Protein AF-A0A8J3B2D9-F1 (afdb_monomer)

Structure (mmCIF, N/CA/C/O backbone):
data_AF-A0A8J3B2D9-F1
#
_entry.id   AF-A0A8J3B2D9-F1
#
loop_
_atom_site.group_PDB
_atom_site.id
_atom_site.type_symbol
_atom_site.label_atom_id
_atom_site.label_alt_id
_atom_site.label_comp_id
_atom_site.label_asym_id
_atom_site.label_entity_id
_atom_site.label_seq_id
_atom_site.pdbx_PDB_ins_code
_atom_site.Cartn_x
_atom_site.Cartn_y
_atom_site.Cartn_z
_atom_site.occupancy
_atom_site.B_iso_or_equiv
_atom_site.auth_seq_id
_atom_site.auth_comp_id
_atom_site.auth_asym_id
_atom_site.auth_atom_id
_atom_site.pdbx_PDB_model_num
ATOM 1 N N . MET A 1 1 ? -12.048 12.018 -3.104 1.00 61.75 1 MET A N 1
ATOM 2 C CA . MET A 1 1 ? -10.630 11.596 -3.042 1.00 61.75 1 MET A CA 1
ATOM 3 C C . MET A 1 1 ? -9.842 12.675 -2.308 1.00 61.75 1 MET A C 1
ATOM 5 O O . MET A 1 1 ? -10.105 13.841 -2.565 1.00 61.75 1 MET A O 1
ATOM 9 N N . ARG A 1 2 ? -8.961 12.312 -1.364 1.00 77.44 2 ARG A N 1
ATOM 10 C CA . ARG A 1 2 ? -8.018 13.237 -0.704 1.00 77.44 2 ARG A CA 1
ATOM 11 C C . ARG A 1 2 ? -6.600 12.882 -1.145 1.00 77.44 2 ARG A C 1
ATOM 13 O O . ARG A 1 2 ? -6.289 11.702 -1.261 1.00 77.44 2 ARG A O 1
ATOM 20 N N . ASP A 1 3 ? -5.773 13.893 -1.349 1.00 84.31 3 ASP A N 1
ATOM 21 C CA . ASP A 1 3 ? -4.366 13.794 -1.749 1.00 84.31 3 ASP A CA 1
ATOM 22 C C . ASP A 1 3 ? -3.410 14.349 -0.676 1.00 84.31 3 ASP A C 1
ATOM 24 O O . ASP A 1 3 ? -2.272 13.898 -0.559 1.00 84.31 3 ASP A O 1
ATOM 28 N N . ARG A 1 4 ? -3.894 15.273 0.164 1.00 88.81 4 ARG A N 1
ATOM 29 C CA . ARG A 1 4 ? -3.160 15.862 1.288 1.00 88.81 4 ARG A CA 1
ATOM 30 C C . ARG A 1 4 ? -3.722 15.480 2.650 1.00 88.81 4 ARG A C 1
ATOM 32 O O . ARG A 1 4 ? -4.893 15.127 2.806 1.00 88.81 4 ARG A O 1
ATOM 39 N N . GLN A 1 5 ? -2.877 15.630 3.665 1.00 85.88 5 GLN A N 1
ATOM 40 C CA . GLN A 1 5 ? -3.298 15.485 5.048 1.00 85.88 5 GLN A CA 1
ATOM 41 C C . GLN A 1 5 ? -4.331 16.557 5.421 1.00 85.88 5 GLN A C 1
ATOM 43 O O . GLN A 1 5 ? -4.243 17.725 5.021 1.00 85.88 5 GLN A O 1
ATOM 48 N N . ARG A 1 6 ? -5.320 16.117 6.198 1.00 86.38 6 ARG A N 1
ATOM 49 C CA . ARG A 1 6 ? -6.328 16.972 6.814 1.00 86.38 6 ARG A CA 1
ATOM 50 C C . ARG A 1 6 ? -5.657 17.888 7.844 1.00 86.38 6 ARG A C 1
ATOM 52 O O . ARG A 1 6 ? -4.830 17.418 8.626 1.00 86.38 6 ARG A O 1
ATOM 59 N N . ARG A 1 7 ? -6.022 19.171 7.872 1.00 87.81 7 ARG A N 1
ATOM 60 C CA . ARG A 1 7 ? -5.614 20.077 8.962 1.00 87.81 7 ARG A CA 1
ATOM 61 C C . ARG A 1 7 ? -6.409 19.778 10.238 1.00 87.81 7 ARG A C 1
ATOM 63 O O . ARG A 1 7 ? -7.532 19.299 10.116 1.00 87.81 7 ARG A O 1
ATOM 70 N N . PRO A 1 8 ? -5.883 20.039 11.447 1.00 87.69 8 PRO A N 1
ATOM 71 C CA . PRO A 1 8 ? -6.555 19.682 12.701 1.00 87.69 8 PRO A CA 1
ATOM 72 C C . PRO A 1 8 ? -8.016 20.150 12.802 1.00 87.69 8 PRO A C 1
ATOM 74 O O . PRO A 1 8 ? -8.848 19.401 13.310 1.00 87.69 8 PRO A O 1
ATOM 77 N N . ASP A 1 9 ? -8.317 21.324 12.249 1.00 91.75 9 ASP A N 1
ATOM 78 C CA . ASP A 1 9 ? -9.614 22.009 12.214 1.00 91.75 9 ASP A CA 1
ATOM 79 C C . ASP A 1 9 ? -10.592 21.498 11.139 1.00 91.75 9 ASP A C 1
ATOM 81 O O . ASP A 1 9 ? -11.797 21.719 11.239 1.00 91.75 9 ASP A O 1
ATOM 85 N N . GLU A 1 10 ? -10.115 20.790 10.114 1.00 88.38 10 GLU A N 1
ATOM 86 C CA . GLU A 1 10 ? -10.985 20.292 9.043 1.00 88.38 10 GLU A CA 1
ATOM 87 C C . GLU A 1 10 ? -11.841 19.099 9.536 1.00 88.38 10 GLU A C 1
ATOM 89 O O . GLU A 1 10 ? -11.354 18.270 10.296 1.00 88.38 10 GLU A O 1
ATOM 94 N N . PRO A 1 11 ? -13.083 18.887 9.079 1.00 80.94 11 PRO A N 1
ATOM 95 C CA . PRO A 1 11 ? -13.884 17.739 9.513 1.00 80.94 11 PRO A CA 1
ATOM 96 C C . PRO A 1 11 ? -13.297 16.382 9.081 1.00 80.94 11 PRO A C 1
ATOM 98 O O . PRO A 1 11 ? -12.781 16.217 7.962 1.00 80.94 11 PRO A O 1
ATOM 101 N N . SER A 1 12 ? -13.420 15.370 9.947 1.00 71.56 12 SER A N 1
ATOM 102 C CA . SER A 1 12 ? -13.130 13.975 9.596 1.00 71.56 12 SER A CA 1
ATOM 103 C C . SER A 1 12 ? -14.380 13.323 9.001 1.00 71.56 12 SER A C 1
ATOM 105 O O . SER A 1 12 ? -15.232 12.838 9.732 1.00 71.56 12 SER A O 1
ATOM 107 N N . ALA A 1 13 ? -14.505 13.352 7.672 1.00 66.25 13 ALA A N 1
ATOM 108 C CA . ALA A 1 13 ? -15.679 12.846 6.949 1.00 66.25 13 ALA A CA 1
ATOM 109 C C . ALA A 1 13 ? -15.377 11.628 6.055 1.00 66.25 13 ALA A C 1
ATOM 111 O O . ALA A 1 13 ? -16.118 11.345 5.118 1.00 66.25 13 ALA A O 1
ATOM 112 N N . GLN A 1 14 ? -14.259 10.932 6.276 1.00 66.62 14 GLN A N 1
ATOM 113 C CA . GLN A 1 14 ? -13.903 9.784 5.441 1.00 66.62 14 GLN A CA 1
ATOM 114 C C . GLN A 1 14 ? -14.555 8.505 5.955 1.00 66.62 14 GLN A C 1
ATOM 116 O O . GLN A 1 14 ? -14.384 8.141 7.117 1.00 66.62 14 GLN A O 1
ATOM 121 N N . SER A 1 15 ? -15.263 7.819 5.056 1.00 72.56 15 SER A N 1
ATOM 122 C CA . SER A 1 15 ? -15.699 6.442 5.261 1.00 72.56 15 SER A CA 1
ATOM 123 C C . SER A 1 15 ? -14.490 5.558 5.559 1.00 72.56 15 SER A C 1
ATOM 125 O O . SER A 1 15 ? -13.448 5.687 4.907 1.00 72.56 15 SER A O 1
ATOM 127 N N . VAL A 1 16 ? -14.636 4.655 6.525 1.00 76.06 16 VAL A N 1
ATOM 128 C CA . VAL A 1 16 ? -13.620 3.637 6.806 1.00 76.06 16 VAL A CA 1
ATOM 129 C C . VAL A 1 16 ? -13.553 2.701 5.593 1.00 76.06 16 VAL A C 1
ATOM 131 O O . VAL A 1 16 ? -14.593 2.182 5.193 1.00 76.06 16 VAL A O 1
ATOM 134 N N . PRO A 1 17 ? -12.386 2.528 4.951 1.00 83.62 17 PRO A N 1
ATOM 135 C CA . PRO A 1 17 ? -12.258 1.602 3.831 1.00 83.62 17 PRO A CA 1
ATOM 136 C C . PRO A 1 17 ? -12.305 0.147 4.317 1.00 83.62 17 PRO A C 1
ATOM 138 O O . PRO A 1 17 ? -11.856 -0.145 5.422 1.00 83.62 17 PRO A O 1
ATOM 141 N N . ASP A 1 18 ? -12.764 -0.770 3.464 1.00 85.19 18 ASP A N 1
ATOM 142 C CA . ASP A 1 18 ? -12.716 -2.218 3.732 1.00 85.19 18 ASP A CA 1
ATOM 143 C C . ASP A 1 18 ? -11.326 -2.827 3.463 1.00 85.19 18 ASP A C 1
ATOM 145 O O . ASP A 1 18 ? -10.954 -3.850 4.039 1.00 85.19 18 ASP A O 1
ATOM 149 N N . ALA A 1 19 ? -10.545 -2.192 2.582 1.00 86.62 19 ALA A N 1
ATOM 150 C CA . ALA A 1 19 ? -9.178 -2.571 2.232 1.00 86.62 19 ALA A CA 1
ATOM 151 C C . ALA A 1 19 ? -8.393 -1.380 1.653 1.00 86.62 19 ALA A C 1
ATOM 153 O O . ALA A 1 19 ? -8.974 -0.394 1.195 1.00 86.62 19 ALA A O 1
ATOM 154 N N . VAL A 1 20 ? -7.062 -1.484 1.62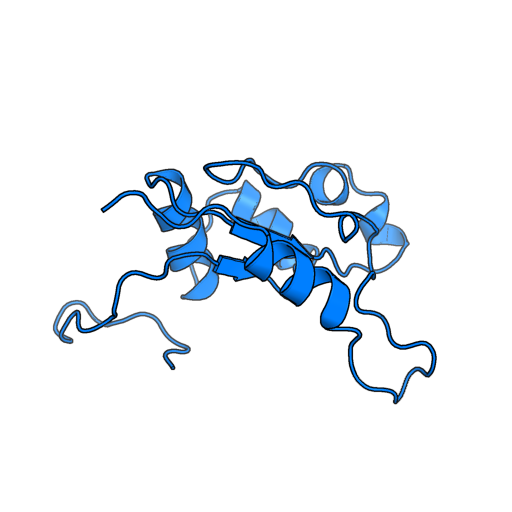6 1.00 87.62 20 VAL A N 1
ATOM 155 C CA . VAL A 1 20 ? -6.156 -0.503 1.005 1.00 87.62 20 VAL A CA 1
ATOM 156 C C . VAL A 1 20 ? -5.274 -1.194 -0.023 1.00 87.62 20 VAL A C 1
ATOM 158 O O . VAL A 1 20 ? -4.685 -2.233 0.259 1.00 87.62 20 VAL A O 1
ATOM 161 N N . ALA A 1 21 ? -5.130 -0.585 -1.199 1.00 88.81 21 ALA A N 1
ATOM 162 C CA . ALA A 1 21 ? -4.151 -0.989 -2.200 1.00 88.81 21 ALA A CA 1
ATOM 163 C C . ALA A 1 21 ? -3.060 0.076 -2.356 1.00 88.81 21 ALA A C 1
ATOM 165 O O . ALA A 1 21 ? -3.353 1.257 -2.536 1.00 88.81 21 ALA A O 1
ATOM 166 N N . VAL A 1 22 ? -1.799 -0.350 -2.319 1.00 89.38 22 VAL A N 1
ATOM 167 C CA . VAL A 1 22 ? -0.622 0.488 -2.569 1.00 89.38 22 VAL A CA 1
ATOM 168 C C . VAL A 1 22 ? -0.092 0.170 -3.956 1.00 89.38 22 VAL A C 1
ATOM 170 O O . VAL A 1 22 ? 0.557 -0.860 -4.164 1.00 89.38 22 VAL A O 1
ATOM 173 N N . VAL A 1 23 ? -0.408 1.049 -4.906 1.00 90.56 23 VAL A N 1
ATOM 174 C CA . VAL A 1 23 ? -0.131 0.837 -6.325 1.00 90.56 23 VAL A CA 1
ATOM 175 C C . VAL A 1 23 ? 0.314 2.138 -7.007 1.00 90.56 23 VAL A C 1
ATOM 177 O O . VAL A 1 23 ? -0.479 3.077 -7.065 1.00 90.56 23 VAL A O 1
ATOM 180 N N . PRO A 1 24 ? 1.537 2.198 -7.564 1.00 89.50 24 PRO A N 1
ATOM 181 C CA . PRO A 1 24 ? 2.655 1.287 -7.306 1.00 89.50 24 PRO A CA 1
ATOM 182 C C . PRO A 1 24 ? 3.230 1.459 -5.887 1.00 89.50 24 PRO A C 1
ATOM 184 O O . PRO A 1 24 ? 3.357 2.575 -5.382 1.00 89.50 24 PRO A O 1
ATOM 187 N N . ALA A 1 25 ? 3.674 0.366 -5.266 1.00 89.75 25 ALA A N 1
ATOM 188 C CA . ALA A 1 25 ? 4.514 0.408 -4.072 1.00 89.75 25 ALA A CA 1
ATOM 189 C C . AL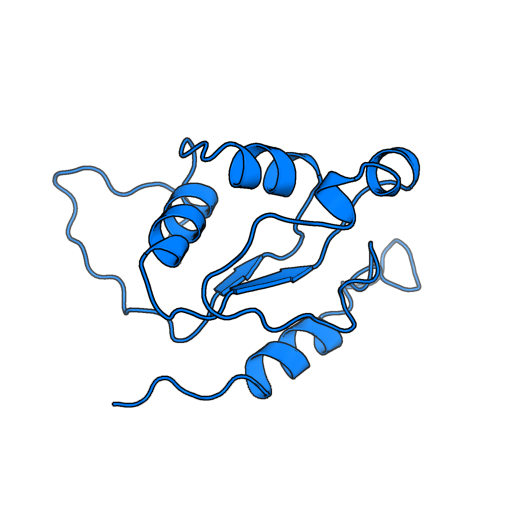A A 1 25 ? 5.988 0.525 -4.497 1.00 89.75 25 ALA A C 1
ATOM 191 O O . ALA A 1 25 ? 6.701 -0.465 -4.660 1.00 89.75 25 ALA A O 1
ATOM 192 N N . THR A 1 26 ? 6.443 1.753 -4.745 1.00 90.81 26 THR A N 1
ATOM 193 C CA . THR A 1 26 ? 7.836 2.011 -5.143 1.00 90.81 26 THR A CA 1
ATOM 194 C C . THR A 1 26 ? 8.818 1.717 -4.007 1.00 90.81 26 THR A C 1
ATOM 196 O O . THR A 1 26 ? 8.432 1.658 -2.838 1.00 90.81 26 THR A O 1
ATOM 199 N N . PHE A 1 27 ? 10.112 1.594 -4.327 1.00 90.50 27 PHE A N 1
ATOM 200 C CA . PHE A 1 27 ? 11.163 1.391 -3.320 1.00 90.50 27 PHE A CA 1
ATOM 201 C C . PHE A 1 27 ? 11.123 2.440 -2.205 1.00 90.50 27 PHE A C 1
ATOM 203 O O . PHE A 1 27 ? 11.053 2.077 -1.036 1.00 90.50 27 PHE A O 1
ATOM 210 N N . ASN A 1 28 ? 11.077 3.726 -2.568 1.00 91.94 28 ASN A N 1
ATOM 211 C CA . ASN A 1 28 ? 10.998 4.818 -1.597 1.00 91.94 28 ASN A CA 1
ATOM 212 C C . ASN A 1 28 ? 9.751 4.688 -0.707 1.00 91.94 28 ASN A C 1
ATOM 214 O O . ASN A 1 28 ? 9.813 4.882 0.501 1.00 91.94 28 ASN A O 1
ATOM 218 N N . MET A 1 29 ? 8.609 4.309 -1.291 1.00 91.06 29 MET A N 1
ATOM 219 C CA . MET A 1 29 ? 7.378 4.117 -0.528 1.00 91.06 29 MET A CA 1
ATOM 220 C C . MET A 1 29 ? 7.493 2.972 0.480 1.00 91.06 29 MET A C 1
ATOM 222 O O . MET A 1 29 ? 7.081 3.141 1.623 1.00 91.06 29 MET A O 1
ATOM 226 N N . ILE A 1 30 ? 8.062 1.838 0.071 1.00 89.25 30 ILE A N 1
ATOM 227 C CA . ILE A 1 30 ? 8.269 0.678 0.942 1.00 89.25 30 ILE A CA 1
ATOM 228 C C . ILE A 1 30 ? 9.286 0.996 2.044 1.00 89.25 30 ILE A C 1
ATOM 230 O O . ILE A 1 30 ? 9.068 0.609 3.190 1.00 89.25 30 ILE A O 1
ATOM 234 N N . ASP A 1 31 ? 10.369 1.707 1.724 1.00 89.81 31 ASP A N 1
ATOM 235 C CA . ASP A 1 31 ? 11.416 2.051 2.687 1.00 89.81 31 ASP A CA 1
ATOM 236 C C . ASP A 1 31 ? 10.906 3.022 3.758 1.00 89.81 31 ASP A C 1
ATOM 238 O O . ASP A 1 31 ? 10.989 2.727 4.951 1.00 89.81 31 ASP A O 1
ATOM 242 N N . MET A 1 32 ? 10.255 4.112 3.340 1.00 91.69 32 MET A N 1
ATOM 243 C CA . MET A 1 32 ? 9.652 5.071 4.267 1.00 91.69 32 MET A CA 1
ATOM 244 C C . MET A 1 32 ? 8.538 4.440 5.110 1.00 91.69 32 MET A C 1
ATOM 246 O O . MET A 1 32 ? 8.453 4.702 6.309 1.00 91.69 32 MET A O 1
ATOM 250 N N . TRP A 1 33 ? 7.712 3.572 4.515 1.00 90.12 33 TRP A N 1
ATOM 251 C CA . TRP A 1 33 ? 6.679 2.847 5.256 1.00 90.12 33 TRP A CA 1
ATOM 252 C C . TRP A 1 33 ? 7.291 1.904 6.295 1.00 90.12 33 TRP A C 1
ATOM 254 O O . TRP A 1 33 ? 6.868 1.894 7.447 1.00 90.12 33 TRP A O 1
ATOM 264 N N . ALA A 1 34 ? 8.341 1.165 5.932 1.00 85.62 34 ALA A N 1
ATOM 265 C CA . ALA A 1 34 ? 9.035 0.277 6.860 1.00 85.62 34 ALA A CA 1
ATOM 266 C C . ALA A 1 34 ? 9.732 1.028 8.002 1.00 85.62 34 ALA A C 1
ATOM 268 O O . ALA A 1 34 ? 9.906 0.465 9.080 1.00 85.62 34 ALA A O 1
ATOM 269 N N . ALA A 1 35 ? 10.144 2.274 7.763 1.00 89.62 35 ALA A N 1
ATOM 270 C CA . ALA A 1 35 ? 10.724 3.155 8.769 1.00 89.62 35 ALA A CA 1
ATOM 271 C C . ALA A 1 35 ? 9.674 3.844 9.664 1.00 89.62 35 ALA A C 1
ATOM 273 O O . ALA A 1 35 ? 10.050 4.535 10.607 1.00 89.62 35 ALA A O 1
ATOM 274 N N . GLY A 1 36 ? 8.374 3.683 9.384 1.00 89.31 36 GLY A N 1
ATOM 275 C CA . GLY A 1 36 ? 7.303 4.361 10.122 1.00 89.31 36 GLY A CA 1
ATOM 276 C C . GLY A 1 36 ? 7.223 5.869 9.853 1.00 89.31 36 GLY A C 1
ATOM 277 O O . GLY A 1 36 ? 6.647 6.606 10.651 1.00 89.31 36 GLY A O 1
ATOM 278 N N . ILE A 1 37 ? 7.798 6.346 8.744 1.00 93.62 37 ILE A N 1
ATOM 279 C CA . ILE A 1 37 ? 7.729 7.758 8.345 1.00 93.62 37 ILE A CA 1
ATOM 280 C C . ILE A 1 37 ? 6.287 8.104 7.979 1.00 93.62 37 ILE A C 1
ATOM 282 O O . ILE A 1 37 ? 5.594 7.302 7.357 1.00 93.62 37 ILE A O 1
ATOM 286 N N . ASN A 1 38 ? 5.841 9.301 8.363 1.00 92.62 38 ASN A N 1
ATOM 287 C CA . ASN A 1 38 ? 4.440 9.713 8.303 1.00 92.62 38 ASN A CA 1
ATOM 288 C C . ASN A 1 38 ? 4.254 11.121 7.705 1.00 92.62 38 ASN A C 1
ATOM 290 O O . ASN A 1 38 ? 3.458 11.916 8.194 1.00 92.62 38 ASN A O 1
ATOM 294 N N . ASP A 1 39 ? 5.042 11.454 6.685 1.00 93.38 39 ASP A N 1
ATOM 295 C CA . ASP A 1 39 ? 5.168 12.810 6.126 1.00 93.38 39 ASP A CA 1
ATOM 296 C C . ASP A 1 39 ? 4.143 13.148 5.025 1.00 93.38 39 ASP A C 1
ATOM 298 O O . ASP A 1 39 ? 4.004 14.304 4.626 1.00 93.38 39 ASP A O 1
ATOM 302 N N . ARG A 1 40 ? 3.397 12.151 4.535 1.00 92.19 40 ARG A N 1
ATOM 303 C CA . ARG A 1 40 ? 2.394 12.300 3.472 1.00 92.19 40 ARG A CA 1
ATOM 304 C C . ARG A 1 40 ? 1.180 11.422 3.719 1.00 92.19 40 ARG A C 1
ATOM 306 O O . ARG A 1 40 ? 1.297 10.334 4.281 1.00 92.19 40 ARG A O 1
ATOM 313 N N . LEU A 1 41 ? 0.026 11.852 3.202 1.00 91.31 41 LEU A N 1
ATOM 314 C CA . LEU A 1 41 ? -1.275 11.212 3.438 1.00 91.31 41 LEU A CA 1
ATOM 315 C C . LEU A 1 41 ? -1.244 9.691 3.240 1.00 91.31 41 LEU A C 1
ATOM 317 O O . LEU A 1 41 ? -1.779 8.958 4.064 1.00 91.31 41 LEU A O 1
ATOM 321 N N . ALA A 1 42 ? -0.604 9.217 2.170 1.00 91.06 42 ALA A N 1
ATOM 322 C CA . ALA A 1 42 ? -0.516 7.790 1.885 1.00 91.06 42 ALA A CA 1
ATOM 323 C C . ALA A 1 42 ? 0.201 7.007 3.001 1.00 91.06 42 ALA A C 1
ATOM 325 O O . ALA A 1 42 ? -0.265 5.941 3.387 1.00 91.06 42 ALA A O 1
ATOM 326 N N . LEU A 1 43 ? 1.294 7.542 3.556 1.00 91.88 43 LEU A N 1
ATOM 327 C CA . LEU A 1 43 ? 1.992 6.917 4.682 1.00 91.88 43 LEU A CA 1
ATOM 328 C C . LEU A 1 43 ? 1.183 7.030 5.979 1.00 91.88 43 LEU A C 1
ATOM 330 O O . LEU A 1 43 ? 1.111 6.054 6.716 1.00 91.88 43 LEU A O 1
ATOM 334 N N . CYS A 1 44 ? 0.476 8.144 6.194 1.00 90.56 44 CYS A N 1
ATOM 335 C CA . CYS A 1 44 ? -0.469 8.296 7.308 1.00 90.56 44 CYS A CA 1
ATOM 336 C C . CYS A 1 44 ? -1.555 7.223 7.308 1.00 90.56 44 CYS A C 1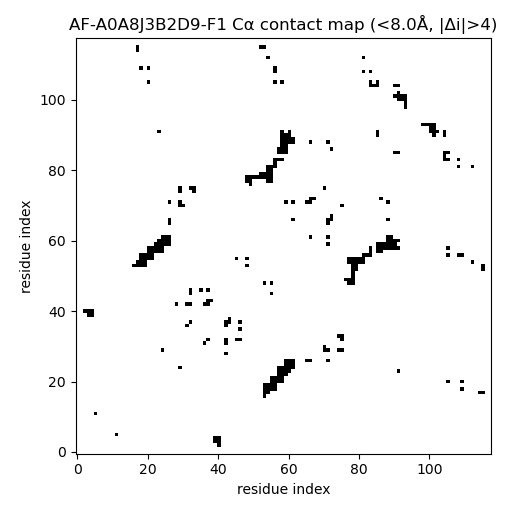
ATOM 338 O O . CYS A 1 44 ? -1.821 6.616 8.345 1.00 90.56 44 CYS A O 1
ATOM 340 N N . VAL A 1 45 ? -2.148 6.948 6.145 1.00 88.62 45 VAL A N 1
ATOM 341 C CA . VAL A 1 45 ? -3.134 5.873 5.988 1.00 88.62 45 VAL A CA 1
ATOM 342 C C . VAL A 1 45 ? -2.501 4.510 6.271 1.00 88.62 45 VAL A C 1
ATOM 344 O O . VAL A 1 45 ? -3.072 3.717 7.015 1.00 88.62 45 VAL A O 1
ATOM 347 N N . LEU A 1 46 ? -1.316 4.239 5.720 1.00 88.62 46 LEU A N 1
ATOM 348 C CA . LEU A 1 46 ? -0.663 2.935 5.859 1.00 88.62 46 LEU A CA 1
ATOM 349 C C . LEU A 1 46 ? -0.172 2.642 7.275 1.00 88.62 46 LEU A C 1
ATOM 351 O O . LEU A 1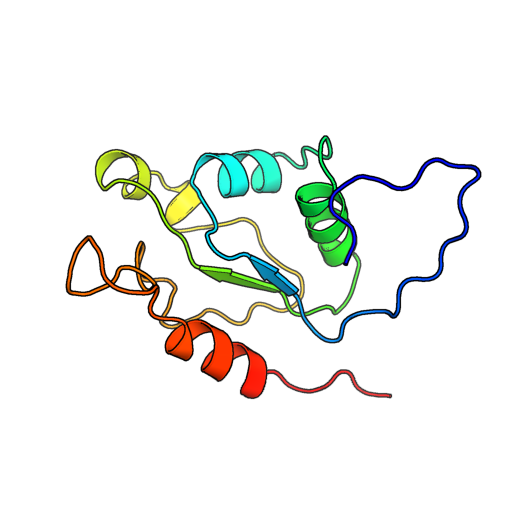 46 ? -0.358 1.529 7.762 1.00 88.62 46 LEU A O 1
ATOM 355 N N . ASN A 1 47 ? 0.413 3.626 7.953 1.00 88.69 47 ASN A N 1
ATOM 356 C CA . ASN A 1 47 ? 0.822 3.488 9.346 1.00 88.69 47 ASN A CA 1
ATOM 357 C C . ASN A 1 47 ? -0.395 3.397 10.272 1.00 88.69 47 ASN A C 1
ATOM 359 O O . ASN A 1 47 ? -0.396 2.591 11.198 1.00 88.69 47 ASN A O 1
ATOM 363 N N . GLY A 1 48 ? -1.462 4.153 9.988 1.00 86.12 48 GLY A N 1
ATOM 364 C CA . GLY A 1 48 ? -2.731 4.034 10.706 1.00 86.12 48 GLY A CA 1
ATOM 365 C C . GLY A 1 48 ? -3.358 2.643 10.565 1.00 86.12 48 GLY A C 1
ATOM 366 O O . GLY A 1 48 ? -3.874 2.102 11.540 1.00 86.12 48 GLY A O 1
ATOM 367 N N . ALA A 1 49 ? -3.246 2.021 9.387 1.00 84.06 49 ALA A N 1
ATOM 368 C CA . ALA A 1 49 ? -3.773 0.683 9.131 1.00 84.06 49 ALA A CA 1
ATOM 369 C C . ALA A 1 49 ? -3.098 -0.412 9.981 1.00 84.06 49 ALA A C 1
ATOM 371 O O . ALA A 1 49 ? -3.749 -1.413 10.283 1.00 84.06 49 ALA A O 1
ATOM 372 N N . LEU A 1 50 ? -1.846 -0.221 10.425 1.00 78.50 50 LEU A N 1
ATOM 373 C CA . LEU A 1 50 ? -1.111 -1.198 11.248 1.00 78.50 50 LEU A CA 1
ATOM 374 C C . LEU A 1 50 ? -1.815 -1.516 12.576 1.00 78.50 50 LEU A C 1
ATOM 376 O O . LEU A 1 50 ? -1.728 -2.643 13.055 1.00 78.50 50 LEU A O 1
ATOM 380 N N . GLY A 1 51 ? -2.526 -0.543 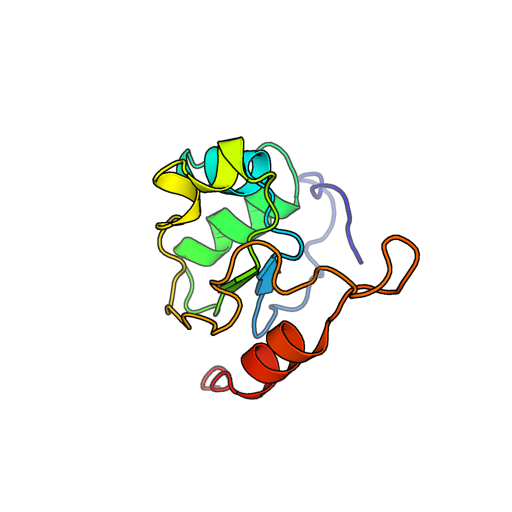13.154 1.00 74.62 51 GLY A N 1
ATOM 381 C CA . GLY A 1 51 ? -3.300 -0.719 14.388 1.00 74.62 51 GLY A CA 1
ATOM 382 C C . GLY A 1 51 ? -4.714 -1.271 14.178 1.00 74.62 51 GLY A C 1
ATOM 383 O O . GLY A 1 51 ? -5.469 -1.399 15.138 1.00 74.62 51 GLY A O 1
ATOM 384 N N . THR A 1 52 ? -5.102 -1.569 12.938 1.00 77.00 52 THR A N 1
ATOM 385 C CA . THR A 1 52 ? -6.470 -1.969 12.571 1.00 77.00 52 THR A CA 1
ATOM 386 C C . THR A 1 52 ? -6.509 -3.403 12.040 1.00 77.00 52 THR A C 1
ATOM 388 O O . THR A 1 52 ? -5.484 -4.066 11.940 1.00 77.00 52 THR A O 1
ATOM 391 N N . ARG A 1 53 ? -7.694 -3.911 11.676 1.00 75.44 53 ARG A N 1
ATOM 392 C CA . ARG A 1 53 ? -7.838 -5.178 10.928 1.00 75.44 53 ARG A CA 1
ATOM 393 C C . ARG A 1 53 ? -7.914 -4.972 9.409 1.00 75.44 53 ARG A C 1
ATOM 395 O O . ARG A 1 53 ? -8.270 -5.907 8.696 1.00 75.44 53 ARG A O 1
ATOM 402 N N . LEU A 1 54 ? -7.606 -3.764 8.937 1.00 81.25 54 LEU A N 1
ATOM 403 C CA . LEU A 1 54 ? -7.709 -3.378 7.537 1.00 81.25 54 LEU A CA 1
ATOM 404 C C . LEU A 1 54 ? -6.711 -4.159 6.688 1.00 81.25 54 LEU A C 1
ATOM 406 O O . LEU A 1 54 ? -5.506 -4.091 6.922 1.00 81.25 54 LEU A O 1
ATOM 410 N N . ALA A 1 55 ? -7.213 -4.873 5.685 1.00 84.19 55 ALA A N 1
ATOM 411 C CA . ALA A 1 55 ? -6.361 -5.580 4.747 1.00 84.19 55 ALA A CA 1
ATOM 412 C C . ALA A 1 55 ? -5.605 -4.578 3.863 1.00 84.19 55 ALA A C 1
ATOM 414 O O . ALA A 1 55 ? -6.211 -3.695 3.250 1.00 84.19 55 ALA A O 1
ATOM 415 N N . VAL A 1 56 ? -4.284 -4.739 3.767 1.00 84.56 56 VAL A N 1
ATOM 416 C CA . VAL A 1 56 ? -3.443 -3.937 2.869 1.00 84.56 56 VAL A CA 1
ATOM 417 C C . VAL A 1 56 ? -2.807 -4.836 1.818 1.00 84.56 56 VAL A C 1
ATOM 419 O O . VAL A 1 56 ? -2.103 -5.795 2.135 1.00 84.56 56 VAL A O 1
ATOM 422 N N . VAL A 1 57 ? -3.036 -4.487 0.557 1.00 85.12 57 VAL A N 1
ATOM 423 C CA . VAL A 1 57 ? -2.412 -5.079 -0.624 1.00 85.12 57 VAL A CA 1
ATOM 424 C C . VAL A 1 57 ? -1.345 -4.120 -1.132 1.00 85.12 57 VAL A C 1
ATOM 426 O O . VAL A 1 57 ? -1.620 -2.942 -1.336 1.00 85.12 57 VAL A O 1
ATOM 429 N N . ALA A 1 58 ? -0.132 -4.602 -1.372 1.00 85.00 58 ALA A N 1
ATOM 430 C CA . ALA A 1 58 ? 0.934 -3.805 -1.971 1.00 85.00 58 ALA A CA 1
ATOM 431 C C . ALA A 1 58 ? 1.436 -4.487 -3.241 1.00 85.00 58 ALA A C 1
ATOM 433 O O . ALA A 1 58 ? 1.657 -5.695 -3.238 1.00 85.00 58 ALA A O 1
ATOM 434 N N . SER A 1 59 ? 1.633 -3.712 -4.308 1.00 87.12 59 SER A N 1
ATOM 435 C CA . SER A 1 59 ? 2.240 -4.197 -5.548 1.00 87.12 59 SER A CA 1
ATOM 436 C C . SER A 1 59 ? 3.585 -3.501 -5.766 1.00 87.12 59 SER A C 1
ATOM 438 O O . SER A 1 59 ? 3.602 -2.324 -6.146 1.00 87.12 59 SER A O 1
ATOM 440 N N . PRO A 1 60 ? 4.715 -4.175 -5.470 1.00 87.62 60 PRO A N 1
ATOM 441 C CA . PRO A 1 60 ? 6.038 -3.598 -5.643 1.00 87.62 60 PRO A CA 1
ATOM 442 C C . PRO A 1 60 ? 6.316 -3.213 -7.094 1.00 87.62 60 PRO A C 1
ATOM 444 O O . PRO A 1 60 ? 6.059 -3.979 -8.023 1.00 87.62 60 PRO A O 1
ATOM 447 N N . TYR A 1 61 ? 6.884 -2.024 -7.277 1.00 89.00 61 TYR A N 1
ATOM 448 C CA . TYR A 1 61 ? 7.306 -1.531 -8.585 1.00 89.00 61 TYR A CA 1
ATOM 449 C C . TYR A 1 61 ? 8.623 -0.772 -8.435 1.00 89.00 61 TYR A C 1
ATOM 451 O O . TYR A 1 61 ? 8.659 0.429 -8.147 1.00 89.00 61 TYR A O 1
ATOM 459 N N . ALA A 1 62 ? 9.725 -1.500 -8.557 1.00 89.00 62 ALA A N 1
ATOM 460 C CA . ALA A 1 62 ? 11.069 -0.970 -8.414 1.00 89.00 62 ALA A CA 1
ATOM 461 C C . ALA A 1 62 ? 11.952 -1.446 -9.568 1.00 89.00 62 ALA A C 1
ATOM 463 O O . ALA A 1 62 ? 11.808 -2.568 -10.044 1.00 89.00 62 ALA A O 1
ATOM 464 N N . LYS A 1 63 ? 12.913 -0.605 -9.969 1.00 88.75 63 LYS A N 1
ATOM 465 C CA . LYS A 1 63 ? 13.963 -0.995 -10.920 1.00 88.75 63 LYS A CA 1
ATOM 466 C C . LYS A 1 63 ? 14.688 -2.249 -10.422 1.00 88.75 63 LYS A C 1
ATOM 468 O O . LYS A 1 63 ? 14.830 -2.415 -9.211 1.00 88.75 63 LYS A O 1
ATOM 473 N N . ALA A 1 64 ? 15.203 -3.065 -11.342 1.00 85.62 64 ALA A N 1
ATOM 474 C CA . ALA A 1 64 ? 15.877 -4.331 -11.034 1.00 85.62 64 ALA A CA 1
ATOM 475 C C . ALA A 1 64 ? 16.934 -4.206 -9.917 1.00 85.62 64 ALA A C 1
ATOM 477 O O . ALA A 1 64 ? 16.902 -4.976 -8.958 1.00 85.62 64 ALA A O 1
ATOM 478 N N . ASP A 1 65 ? 17.781 -3.174 -9.980 1.00 88.81 65 ASP A N 1
ATOM 479 C CA . ASP A 1 65 ? 18.830 -2.921 -8.980 1.00 88.81 65 ASP A CA 1
ATOM 480 C C . ASP A 1 65 ? 18.261 -2.731 -7.564 1.00 88.81 65 ASP A C 1
ATOM 482 O O . ASP A 1 65 ? 18.808 -3.229 -6.581 1.00 88.81 65 ASP A O 1
ATOM 486 N N . LEU A 1 66 ? 17.117 -2.049 -7.451 1.00 89.00 66 LEU A N 1
ATOM 487 C CA . LEU A 1 66 ? 16.429 -1.814 -6.180 1.00 89.00 66 LEU A CA 1
ATOM 488 C C . LEU A 1 66 ? 15.581 -3.017 -5.755 1.00 89.00 66 LEU A C 1
ATOM 490 O O . LEU A 1 66 ? 15.387 -3.239 -4.562 1.00 89.00 66 LEU A O 1
ATOM 494 N N . ALA A 1 67 ? 15.087 -3.813 -6.704 1.00 85.75 67 ALA A N 1
ATOM 495 C CA . ALA A 1 67 ? 14.300 -5.012 -6.429 1.00 85.75 67 ALA A CA 1
ATOM 496 C C . ALA A 1 67 ? 15.120 -6.112 -5.734 1.00 85.75 67 ALA A C 1
ATOM 498 O O . ALA A 1 67 ? 14.569 -6.909 -4.969 1.00 85.75 67 ALA A O 1
ATOM 499 N N . ALA A 1 68 ? 16.442 -6.116 -5.935 1.00 84.75 68 ALA A N 1
ATOM 500 C CA . ALA A 1 68 ? 17.368 -6.970 -5.196 1.00 84.75 68 ALA A CA 1
ATOM 501 C C . ALA A 1 68 ? 17.424 -6.633 -3.692 1.00 84.75 68 ALA A C 1
ATOM 503 O O . ALA A 1 68 ? 17.816 -7.478 -2.880 1.00 84.75 68 ALA A O 1
ATOM 504 N N . HIS A 1 69 ? 17.000 -5.428 -3.294 1.00 82.94 69 HIS A N 1
ATOM 505 C CA . HIS A 1 69 ? 17.045 -4.992 -1.907 1.00 82.94 69 HIS A CA 1
ATOM 506 C C . HIS A 1 69 ? 16.091 -5.823 -1.021 1.00 82.94 69 HIS A C 1
ATOM 508 O O . HIS A 1 69 ? 14.907 -5.974 -1.350 1.00 82.94 69 HIS A O 1
ATOM 514 N N . PRO A 1 70 ? 16.530 -6.307 0.160 1.00 81.19 70 PRO A N 1
ATOM 515 C CA . PRO A 1 70 ? 15.712 -7.160 1.028 1.00 81.19 70 PRO A CA 1
ATOM 516 C C . PRO A 1 70 ? 14.352 -6.564 1.408 1.00 81.19 70 PRO A C 1
ATOM 518 O O . PRO A 1 70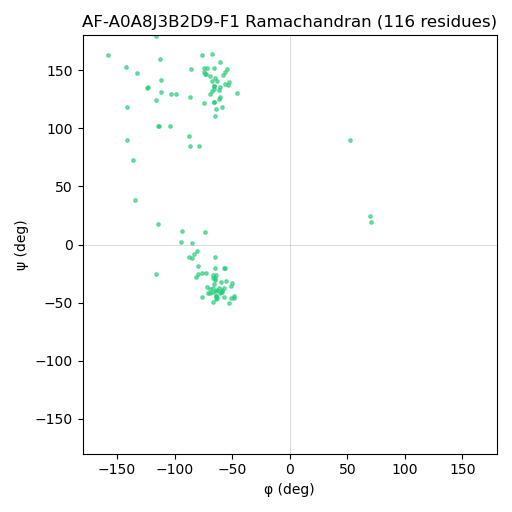 ? 13.383 -7.305 1.559 1.00 81.19 70 PRO A O 1
ATOM 521 N N . ARG A 1 71 ? 14.265 -5.231 1.516 1.00 78.31 71 ARG A N 1
ATOM 522 C CA . ARG A 1 71 ? 13.010 -4.517 1.819 1.00 78.31 71 ARG A CA 1
ATOM 523 C C . ARG A 1 71 ? 11.943 -4.655 0.730 1.00 78.31 71 ARG A C 1
ATOM 525 O O . ARG A 1 71 ? 10.770 -4.692 1.072 1.00 78.31 71 ARG A O 1
ATOM 532 N N . ILE A 1 72 ? 12.318 -4.794 -0.545 1.00 77.94 72 ILE A N 1
ATOM 533 C CA . ILE A 1 72 ? 11.350 -5.064 -1.624 1.00 77.94 72 ILE A CA 1
ATOM 534 C C . ILE A 1 72 ? 10.813 -6.491 -1.517 1.00 77.94 72 ILE A C 1
ATOM 536 O O . ILE A 1 72 ? 9.617 -6.723 -1.653 1.00 77.94 72 ILE A O 1
ATOM 540 N N . ARG A 1 73 ? 11.690 -7.456 -1.217 1.00 73.25 73 ARG A N 1
ATOM 541 C CA . ARG A 1 73 ? 11.317 -8.876 -1.075 1.00 73.25 73 ARG A CA 1
ATOM 542 C C . ARG A 1 73 ? 10.523 -9.162 0.203 1.00 73.25 73 ARG A C 1
ATOM 544 O O . ARG A 1 73 ? 9.815 -10.169 0.284 1.00 73.25 73 ARG A O 1
ATOM 551 N N . ARG A 1 74 ? 10.687 -8.318 1.225 1.00 70.19 74 ARG A N 1
ATOM 552 C CA . ARG A 1 74 ? 10.048 -8.415 2.543 1.00 70.19 74 ARG A CA 1
ATOM 553 C C . ARG A 1 74 ? 9.549 -7.030 2.985 1.00 70.19 74 ARG A C 1
ATOM 555 O O . ARG A 1 74 ? 10.155 -6.442 3.883 1.00 70.19 74 ARG A O 1
ATOM 562 N N . PRO A 1 75 ? 8.470 -6.510 2.375 1.00 65.00 75 PRO A N 1
ATOM 563 C CA . PRO A 1 75 ? 7.863 -5.266 2.830 1.00 65.00 75 PRO A CA 1
ATOM 564 C C . PRO A 1 75 ? 7.367 -5.407 4.282 1.00 65.00 75 PRO A C 1
ATOM 566 O O . PRO A 1 75 ? 7.148 -6.536 4.754 1.00 65.00 75 PRO A O 1
ATOM 569 N N . PRO A 1 76 ? 7.213 -4.283 5.008 1.00 65.50 76 PRO A N 1
ATOM 570 C CA . PRO A 1 76 ? 6.782 -4.293 6.402 1.00 65.50 76 PRO A CA 1
ATOM 571 C C . PRO A 1 76 ? 5.432 -5.015 6.555 1.00 65.50 76 PRO A C 1
ATOM 573 O O . PRO A 1 76 ? 4.621 -5.028 5.625 1.00 65.50 76 PRO A O 1
ATOM 576 N N . PRO A 1 77 ? 5.184 -5.675 7.700 1.00 59.72 77 PRO A N 1
ATOM 577 C CA . PRO A 1 77 ? 3.949 -6.414 7.913 1.00 59.72 77 PRO A CA 1
ATOM 578 C C . PRO A 1 77 ? 2.749 -5.462 7.911 1.00 59.72 77 PRO A C 1
ATOM 580 O O . PRO A 1 77 ? 2.625 -4.620 8.791 1.00 59.72 77 PRO A O 1
ATOM 583 N N . ALA A 1 78 ? 1.841 -5.631 6.952 1.00 59.28 78 ALA A N 1
ATOM 584 C CA . ALA A 1 78 ? 0.494 -5.093 7.059 1.00 59.28 78 ALA A CA 1
ATOM 585 C C . ALA A 1 78 ? -0.339 -5.923 8.047 1.00 59.28 78 ALA A C 1
ATOM 587 O O . ALA A 1 78 ? -0.165 -7.145 8.145 1.00 59.28 78 ALA A O 1
ATOM 588 N N . ALA A 1 79 ? -1.274 -5.275 8.744 1.00 49.06 79 ALA A N 1
ATOM 589 C CA . ALA A 1 79 ? -2.297 -5.979 9.500 1.00 49.06 79 ALA A CA 1
ATOM 590 C C . ALA A 1 79 ? -3.128 -6.851 8.539 1.00 49.06 79 ALA A C 1
ATOM 592 O O . ALA A 1 79 ? -3.572 -6.386 7.497 1.00 49.06 79 ALA A O 1
ATOM 593 N N . ARG A 1 80 ? -3.258 -8.150 8.852 1.00 51.09 80 ARG A N 1
ATOM 594 C CA . ARG A 1 80 ? -3.766 -9.207 7.949 1.00 51.09 80 ARG A CA 1
ATOM 595 C C . ARG A 1 80 ? -3.037 -9.250 6.595 1.00 51.09 80 ARG A C 1
ATOM 597 O O . ARG A 1 80 ? -3.443 -8.661 5.598 1.00 51.09 80 ARG A O 1
ATOM 604 N N . ARG A 1 81 ? -1.962 -10.041 6.544 1.00 50.84 81 ARG A N 1
ATOM 605 C CA . ARG A 1 81 ? -1.281 -10.388 5.291 1.00 50.84 81 ARG A CA 1
ATOM 606 C C . ARG A 1 81 ? -2.247 -11.077 4.329 1.00 50.84 81 ARG A C 1
ATOM 608 O O . ARG A 1 81 ? -2.650 -12.208 4.584 1.00 50.84 81 ARG A O 1
ATOM 615 N N . THR A 1 82 ? -2.479 -10.459 3.179 1.00 49.00 82 THR A N 1
ATOM 616 C CA . THR A 1 82 ? -2.817 -11.201 1.962 1.00 49.00 82 THR A CA 1
ATOM 617 C C . THR A 1 82 ? -1.648 -11.000 1.016 1.00 49.00 82 THR A C 1
ATOM 619 O O . THR A 1 82 ? -1.427 -9.912 0.493 1.00 49.00 82 THR A O 1
ATOM 622 N N . ARG A 1 83 ? -0.807 -12.031 0.926 1.00 52.16 83 ARG A N 1
ATOM 623 C CA . ARG A 1 83 ? 0.380 -12.049 0.075 1.00 52.16 83 ARG A CA 1
ATOM 624 C C . ARG A 1 83 ? -0.098 -12.228 -1.367 1.00 52.16 83 ARG A C 1
ATOM 626 O O . ARG A 1 83 ? -0.823 -13.184 -1.634 1.00 52.16 83 ARG A O 1
ATOM 633 N N . CYS A 1 84 ? 0.227 -11.302 -2.263 1.00 45.25 84 CYS A N 1
ATOM 634 C CA . CYS A 1 84 ? -0.290 -11.341 -3.628 1.00 45.25 84 CYS A CA 1
ATOM 635 C C . CYS A 1 84 ? 0.608 -12.226 -4.504 1.00 45.25 84 CYS A C 1
ATOM 637 O O . CYS A 1 84 ? 1.822 -12.224 -4.334 1.00 45.25 84 CYS A O 1
ATOM 639 N N . PRO A 1 85 ? 0.080 -12.878 -5.550 1.00 46.25 85 PRO A N 1
ATOM 640 C CA . PRO A 1 85 ? 0.890 -13.248 -6.716 1.00 46.25 85 PRO A CA 1
ATOM 641 C C . PRO A 1 85 ? 1.574 -12.026 -7.385 1.00 46.25 85 PRO A C 1
ATOM 643 O O . PRO A 1 85 ? 2.608 -12.169 -8.038 1.00 46.25 85 PRO A O 1
ATOM 646 N N . ALA A 1 86 ? 1.059 -10.808 -7.139 1.00 48.22 86 ALA A N 1
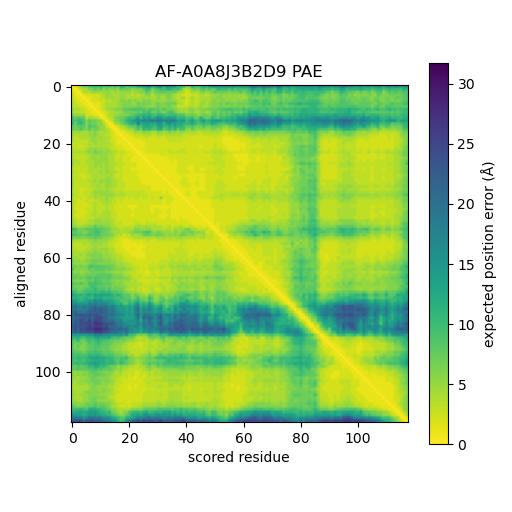ATOM 647 C CA . ALA A 1 86 ? 1.694 -9.516 -7.436 1.00 48.22 86 ALA A CA 1
ATOM 648 C C . ALA A 1 86 ? 2.867 -9.153 -6.499 1.00 48.22 86 ALA A C 1
ATOM 650 O O . ALA A 1 86 ? 3.367 -8.033 -6.548 1.00 48.22 86 ALA A O 1
ATOM 651 N N . ASP A 1 87 ? 3.332 -10.096 -5.673 1.00 54.94 87 ASP A N 1
ATOM 652 C CA . ASP A 1 87 ? 4.653 -10.061 -5.037 1.00 54.94 87 ASP A CA 1
ATOM 653 C C . ASP A 1 87 ? 5.801 -10.160 -6.058 1.00 54.94 87 ASP A C 1
ATOM 655 O O . ASP A 1 87 ? 6.968 -9.955 -5.715 1.00 54.94 87 ASP A O 1
ATOM 659 N N . SER A 1 88 ? 5.484 -10.485 -7.313 1.00 69.31 88 SER A N 1
ATOM 660 C CA . SER A 1 88 ? 6.390 -10.261 -8.432 1.00 69.31 88 SER A CA 1
ATOM 661 C C . SER A 1 88 ? 6.586 -8.755 -8.582 1.00 69.31 88 SER A C 1
ATOM 663 O O . SER A 1 88 ? 5.655 -8.034 -8.944 1.00 69.31 88 SER A O 1
ATOM 665 N N . ASN A 1 89 ? 7.791 -8.274 -8.275 1.00 77.94 89 ASN A N 1
ATOM 666 C CA . ASN A 1 89 ? 8.186 -6.909 -8.603 1.00 77.94 89 ASN A CA 1
ATOM 667 C C . ASN A 1 89 ? 7.785 -6.612 -10.055 1.00 77.94 89 ASN A C 1
ATOM 669 O O . ASN A 1 89 ? 8.071 -7.419 -10.934 1.00 77.94 89 ASN A O 1
ATOM 673 N N . GLU A 1 90 ? 7.119 -5.479 -10.275 1.00 84.75 90 GLU A N 1
ATOM 674 C CA . GLU A 1 90 ? 6.630 -5.047 -11.589 1.00 84.75 90 GLU A CA 1
ATOM 675 C C . GLU A 1 90 ? 5.457 -5.864 -12.167 1.00 84.75 90 GLU A C 1
ATOM 677 O O . GLU A 1 90 ? 5.215 -5.807 -13.365 1.00 84.75 90 GLU A O 1
ATOM 682 N N . ALA A 1 91 ? 4.644 -6.541 -11.347 1.00 84.56 91 ALA A N 1
ATOM 683 C CA . ALA A 1 91 ? 3.423 -7.229 -11.811 1.00 84.56 91 ALA A CA 1
ATOM 684 C C . ALA A 1 91 ? 2.417 -6.327 -12.563 1.00 84.56 91 ALA A C 1
ATOM 686 O O . ALA A 1 91 ? 1.567 -6.817 -13.300 1.00 84.56 91 ALA A O 1
ATOM 687 N N . LEU A 1 92 ? 2.506 -5.010 -12.369 1.00 86.88 92 LEU A N 1
ATOM 688 C CA . LEU A 1 92 ? 1.690 -4.008 -13.059 1.00 86.88 92 LEU A CA 1
ATOM 689 C C . LEU A 1 92 ? 2.265 -3.603 -14.417 1.00 86.88 92 LEU A C 1
ATOM 691 O O . LEU A 1 92 ? 1.604 -2.870 -15.152 1.00 86.88 92 LEU A O 1
ATOM 695 N N . ARG A 1 93 ? 3.510 -3.989 -14.719 1.00 88.19 93 ARG A N 1
ATOM 696 C CA . ARG A 1 93 ? 4.234 -3.515 -15.895 1.00 88.19 93 ARG A CA 1
ATOM 697 C C . ARG A 1 93 ? 3.468 -3.931 -17.155 1.00 88.19 93 ARG A C 1
ATOM 699 O O . ARG A 1 93 ? 3.166 -5.115 -17.315 1.00 88.19 93 ARG A O 1
ATOM 706 N N . PRO A 1 94 ? 3.136 -2.979 -18.036 1.00 89.19 94 PRO A N 1
ATOM 707 C CA . PRO A 1 94 ? 2.523 -3.300 -19.314 1.00 89.19 94 PRO A CA 1
ATOM 708 C C . PRO A 1 94 ? 3.499 -4.081 -20.206 1.00 89.19 94 PRO A C 1
ATOM 710 O O . PRO A 1 94 ? 4.715 -3.928 -20.096 1.00 89.19 94 PRO A O 1
ATOM 713 N N . ALA A 1 95 ? 2.965 -4.920 -21.098 1.00 86.69 95 ALA A N 1
ATOM 714 C CA . ALA A 1 95 ? 3.781 -5.636 -22.085 1.00 86.69 95 ALA A CA 1
ATOM 715 C C . ALA A 1 95 ? 4.443 -4.676 -23.092 1.00 86.69 95 ALA A C 1
ATOM 717 O O . ALA A 1 95 ? 5.569 -4.906 -23.524 1.00 86.69 95 ALA A O 1
ATOM 718 N N . ASP A 1 96 ? 3.740 -3.593 -23.421 1.00 90.00 96 ASP A N 1
ATOM 719 C CA . ASP A 1 96 ? 4.224 -2.455 -24.199 1.00 90.00 96 ASP A CA 1
ATOM 720 C C . ASP A 1 96 ? 4.609 -1.318 -23.232 1.00 90.00 96 ASP A C 1
ATOM 722 O O . ASP A 1 96 ? 3.783 -0.991 -22.379 1.00 90.00 96 ASP A O 1
ATOM 726 N N . PRO A 1 97 ? 5.808 -0.707 -23.315 1.00 84.25 97 PRO A N 1
ATOM 727 C CA . PRO A 1 97 ? 6.195 0.431 -22.476 1.00 84.25 97 PRO A CA 1
ATOM 728 C C . PRO A 1 97 ? 5.181 1.582 -22.420 1.00 84.25 97 PRO A C 1
ATOM 730 O O . PRO A 1 97 ? 5.054 2.201 -21.363 1.00 84.25 97 PRO A O 1
ATOM 733 N N . ASP A 1 98 ? 4.449 1.832 -23.509 1.00 90.69 98 ASP A N 1
ATOM 734 C CA . ASP A 1 98 ? 3.426 2.885 -23.590 1.00 90.69 98 ASP A CA 1
ATOM 735 C C . ASP A 1 98 ? 2.007 2.360 -23.287 1.00 90.69 98 ASP A C 1
ATOM 737 O O 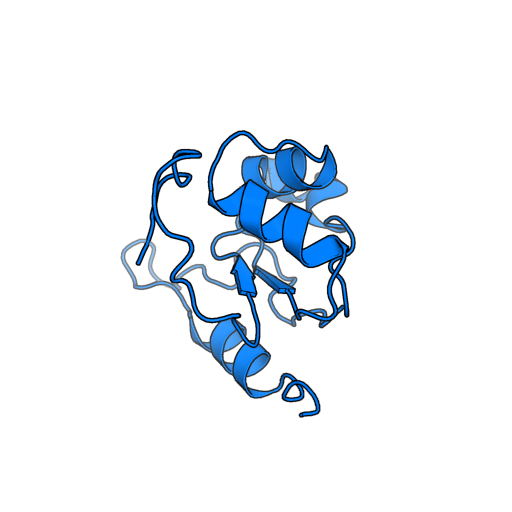. ASP A 1 98 ? 1.016 3.096 -23.326 1.00 90.69 98 ASP A O 1
ATOM 741 N N . GLY A 1 99 ? 1.896 1.072 -22.961 1.00 90.31 99 GLY A N 1
ATOM 742 C CA . GLY A 1 99 ? 0.646 0.405 -22.631 1.00 90.31 99 GLY A CA 1
ATOM 743 C C . GLY A 1 99 ? 0.123 0.728 -21.223 1.00 90.31 99 GLY A C 1
ATOM 744 O O . GLY A 1 99 ? 0.853 1.185 -20.341 1.00 90.31 99 GLY A O 1
ATOM 745 N N . PRO A 1 100 ? -1.165 0.452 -20.956 1.00 91.69 100 PRO A N 1
ATOM 746 C CA . PRO A 1 100 ? -1.763 0.692 -19.648 1.00 91.69 100 PRO A CA 1
ATOM 747 C C . PRO A 1 100 ? -1.273 -0.313 -18.598 1.00 91.69 100 PRO A C 1
ATOM 749 O O . PRO A 1 100 ? -1.081 -1.496 -18.889 1.00 91.69 100 PRO A O 1
ATOM 752 N N . PHE A 1 101 ? -1.160 0.136 -17.344 1.00 90.06 101 PHE A N 1
ATOM 753 C CA . PHE A 1 101 ? -0.835 -0.742 -16.217 1.00 90.06 101 PHE A CA 1
ATOM 754 C C . PHE A 1 101 ? -1.773 -1.956 -16.133 1.00 90.06 101 PHE A C 1
ATOM 756 O O . PHE A 1 101 ? -2.992 -1.851 -16.293 1.00 90.06 101 PHE A O 1
ATOM 763 N N . GLN A 1 102 ? -1.192 -3.109 -15.811 1.00 90.50 102 GLN A N 1
ATOM 764 C CA . GLN A 1 102 ? -1.897 -4.377 -15.641 1.00 90.50 102 GLN A CA 1
ATOM 765 C C . GLN A 1 102 ? -2.583 -4.419 -14.267 1.00 90.50 102 GLN A C 1
ATOM 767 O O . GLN A 1 102 ? -2.021 -4.915 -13.297 1.00 90.50 102 GLN A O 1
ATOM 772 N N . TRP A 1 103 ? -3.794 -3.866 -14.157 1.00 90.62 103 TRP A N 1
ATOM 773 C CA . TRP A 1 103 ? -4.509 -3.737 -12.875 1.00 90.62 103 TRP A CA 1
ATOM 774 C C . TRP A 1 103 ? -5.143 -5.029 -12.348 1.00 90.62 103 TRP A C 1
ATOM 776 O O . TRP A 1 103 ? -5.354 -5.150 -11.138 1.00 90.62 103 TRP A O 1
ATOM 786 N N . SER A 1 104 ? -5.450 -5.990 -13.224 1.00 89.69 104 SER A N 1
ATOM 787 C CA . SER A 1 104 ? -6.190 -7.211 -12.873 1.00 89.69 104 SER A CA 1
ATOM 788 C C . SER A 1 104 ? -5.617 -7.963 -11.663 1.00 89.69 104 SER A C 1
ATOM 790 O O . SER A 1 104 ? -6.391 -8.233 -10.748 1.00 89.69 104 SER A O 1
ATOM 792 N N . PRO A 1 105 ? -4.290 -8.193 -11.541 1.00 84.81 105 PRO A N 1
ATOM 793 C CA . PRO A 1 105 ? -3.722 -8.897 -10.389 1.00 84.81 105 PRO A CA 1
ATOM 794 C C . PRO A 1 105 ? -4.053 -8.252 -9.036 1.00 84.81 105 PRO A C 1
ATOM 796 O O . PRO A 1 105 ? -4.290 -8.954 -8.055 1.00 84.81 105 PRO A O 1
ATOM 799 N N . VAL A 1 106 ? -4.089 -6.915 -8.972 1.00 85.94 106 VAL A N 1
ATOM 800 C CA . VAL A 1 106 ? -4.432 -6.193 -7.738 1.00 85.94 106 VAL A CA 1
ATOM 801 C C . VAL A 1 106 ? -5.933 -6.250 -7.479 1.00 85.94 106 VAL A C 1
ATOM 803 O O . VAL A 1 106 ? -6.347 -6.501 -6.348 1.00 85.94 106 VAL A O 1
ATOM 806 N N . LEU A 1 107 ? -6.752 -6.022 -8.509 1.00 88.56 107 LEU A N 1
ATOM 807 C CA . LEU A 1 107 ? -8.209 -6.028 -8.370 1.00 88.56 107 LEU A CA 1
ATOM 808 C C . LEU A 1 107 ? -8.732 -7.408 -7.967 1.00 88.56 107 LEU A C 1
ATOM 810 O O . LEU A 1 107 ? -9.617 -7.496 -7.120 1.00 88.56 107 LEU A O 1
ATOM 814 N N . ASP A 1 108 ? -8.172 -8.473 -8.529 1.00 87.69 108 ASP A N 1
ATOM 815 C CA . ASP A 1 108 ? -8.557 -9.844 -8.204 1.00 87.69 108 ASP A CA 1
ATOM 816 C C . ASP A 1 108 ? -8.185 -10.195 -6.764 1.00 87.69 108 ASP A C 1
ATOM 818 O O . ASP A 1 108 ? -8.988 -10.807 -6.059 1.00 87.69 108 ASP A O 1
ATOM 822 N N . LEU A 1 109 ? -7.033 -9.717 -6.273 1.00 83.12 109 LEU A N 1
ATOM 823 C CA . LEU A 1 109 ? -6.689 -9.877 -4.864 1.00 83.12 109 LEU A CA 1
ATOM 824 C C . LEU A 1 109 ? -7.661 -9.122 -3.955 1.00 83.12 109 LEU A C 1
ATOM 826 O O . LEU A 1 109 ? -8.137 -9.700 -2.985 1.00 83.12 109 LEU A O 1
ATOM 830 N N . LEU A 1 110 ? -7.974 -7.860 -4.267 1.00 85.62 110 LEU A N 1
ATOM 831 C CA . LEU A 1 110 ? -8.919 -7.063 -3.479 1.00 85.62 110 LEU A CA 1
ATOM 832 C C . LEU A 1 110 ? -10.306 -7.713 -3.423 1.00 85.62 110 LEU A C 1
ATOM 834 O O . LEU A 1 110 ? -10.923 -7.741 -2.363 1.00 85.62 110 LEU A O 1
ATOM 838 N N . ARG A 1 111 ? -10.782 -8.266 -4.544 1.00 88.12 111 ARG A N 1
ATOM 839 C CA . ARG A 1 111 ? -12.069 -8.978 -4.630 1.00 88.12 111 ARG A CA 1
ATOM 840 C C . ARG A 1 111 ? -12.082 -10.282 -3.834 1.00 88.12 111 ARG A C 1
ATOM 842 O O . ARG A 1 111 ? -13.143 -10.693 -3.380 1.00 88.12 111 ARG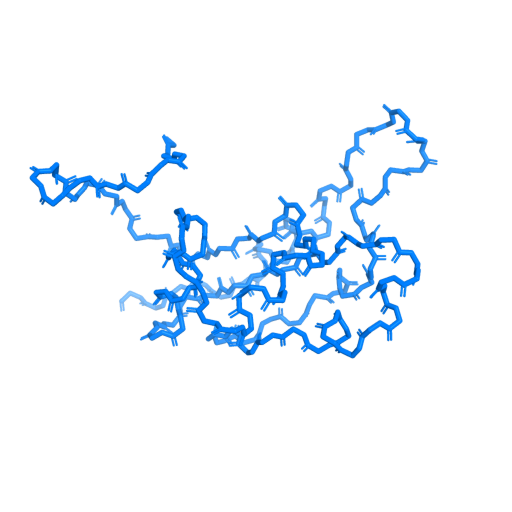 A O 1
ATOM 849 N N . ALA A 1 112 ? -10.926 -10.923 -3.677 1.00 85.69 112 ALA A N 1
ATOM 850 C CA . ALA A 1 112 ? -10.776 -12.152 -2.906 1.00 85.69 112 ALA A CA 1
ATOM 851 C C . ALA A 1 112 ? -10.617 -11.910 -1.393 1.00 85.69 112 ALA A C 1
ATOM 853 O O . ALA A 1 112 ? -10.619 -12.873 -0.622 1.00 85.69 112 ALA A O 1
ATOM 854 N N . LEU A 1 113 ? -10.458 -10.656 -0.948 1.00 82.81 113 LEU A N 1
ATOM 855 C CA . LEU A 1 113 ? -10.340 -10.349 0.474 1.00 82.81 113 LEU A CA 1
ATOM 856 C C . LEU A 1 113 ? -11.654 -10.664 1.204 1.00 82.81 113 LEU A C 1
ATOM 858 O O . LEU A 1 113 ? -12.730 -10.300 0.724 1.00 82.81 113 LEU A O 1
ATOM 862 N N . PRO A 1 114 ? -11.590 -11.294 2.391 1.00 77.19 114 PRO A N 1
ATOM 863 C CA . PRO A 1 114 ? -12.766 -11.422 3.232 1.00 77.19 114 PRO A CA 1
ATOM 864 C C . PRO A 1 114 ? -13.258 -10.025 3.610 1.00 77.19 114 PRO A C 1
ATOM 866 O O . PRO A 1 114 ? -12.467 -9.172 4.023 1.00 77.19 114 PRO A O 1
ATOM 869 N N . ARG A 1 115 ? -14.568 -9.804 3.483 1.00 73.25 115 ARG A N 1
ATOM 870 C CA . ARG A 1 115 ? -15.210 -8.585 3.981 1.00 73.25 115 ARG A CA 1
ATOM 871 C C . ARG A 1 115 ? -14.949 -8.457 5.489 1.00 73.25 115 ARG A C 1
ATOM 873 O O . ARG A 1 115 ? -14.889 -9.490 6.170 1.00 73.25 115 ARG A O 1
ATOM 880 N N . PRO A 1 116 ? -14.793 -7.236 6.026 1.00 65.69 116 PRO A N 1
ATOM 881 C CA . PRO A 1 116 ? -14.806 -7.041 7.470 1.00 65.69 116 PRO A CA 1
ATOM 882 C C . PRO A 1 116 ? -16.088 -7.665 8.040 1.00 65.69 116 PRO A C 1
ATOM 884 O O . PRO A 1 116 ? -17.143 -7.560 7.420 1.00 65.69 116 PRO A O 1
ATOM 887 N N . ALA A 1 117 ? -15.986 -8.365 9.171 1.00 62.38 117 ALA A N 1
ATOM 888 C CA . ALA A 1 117 ? -17.180 -8.778 9.902 1.00 62.38 117 ALA A CA 1
ATOM 889 C C . ALA A 1 117 ? -17.858 -7.515 10.457 1.00 62.38 117 ALA A C 1
ATOM 891 O O . ALA A 1 117 ? -17.143 -6.670 11.006 1.00 62.38 117 ALA A O 1
ATOM 892 N N . ASP A 1 118 ? -19.177 -7.408 10.264 1.00 52.62 118 ASP A N 1
ATOM 893 C CA . ASP A 1 118 ? -20.022 -6.334 10.809 1.00 52.62 118 ASP A CA 1
ATOM 894 C C . ASP A 1 118 ? -19.875 -6.195 12.337 1.00 52.62 118 ASP A C 1
ATOM 896 O O . ASP A 1 118 ? -19.719 -7.235 13.027 1.00 52.62 118 ASP A O 1
#

Mean predicted aligned error: 6.41 Å

pLDDT: mean 81.08, std 12.31, range [45.25, 93.62]

Radius of gyration: 14.95 Å; Cα contacts (8 Å, |Δi|>4): 164; chains: 1; bounding box: 39×35×39 Å

Solvent-accessible surface area (backbone atoms only — not comparable to full-atom values): 7286 Å² total; per-residue (Å²): 140,84,82,66,69,80,55,94,88,54,84,92,80,74,78,85,69,75,58,45,77,38,79,73,30,27,59,70,54,44,51,40,50,59,69,66,49,64,92,45,36,72,35,44,53,55,61,55,30,52,82,42,82,38,34,44,42,65,32,37,41,46,60,72,82,57,47,72,37,66,56,67,78,52,56,62,84,48,21,59,81,59,86,52,87,31,67,41,68,40,55,40,60,36,97,44,92,91,46,69,68,41,54,61,67,59,52,56,51,62,71,67,50,80,74,75,82,132

Foldseek 3Di:
DDWFDDDPPDDDPDDDDQAEEAPACELVNLVCLQVLNDPGPVSVVQSVQQPDQHHYHYQAEYDPVSCPPVSLLPGDDGNDDDDFPSSPHQQQCDPDNPDGTPCVRVVVSVVPDDGPDD

Sequence (118 aa):
MRDRQRRPDEPSAQSVPDAVAVVPATFNMIDMWAAGINDRLALCVLNGALGTRLAVVASPYAKADLAAHPRIRRPPPAARRTRCPADSNEALRPADPDGPFQWSPVLDLLRALPRPAD

Organism: NCBI:txid53371

Secondary structure (DSSP, 8-state):
---SPPPTTS---PPPPSEEEEEEE-HHHHHHHHTT--SSHHHHHHHHHTTS--EEEEEE---HHHHTSHHHHSPPPPSSB---GGGSTTTT--SSTTSPP--HHHHHHHHHSPPPP-

Nearest PDB structures (foldseek):
  6eoa-assembly1_A  TM=9.279E-01  e=5.996E-02  Cryptococcus neoformans
  7km3-assembly1_I  TM=8.678E-01  e=6.291E-01  Chlamydia trachomatis D/UW-3/CX
  7km2-assembly1_L  TM=8.761E-01  e=7.196E-01  Chlamydia trachomatis D/UW-3/CX
  7km3-assembly1_L  TM=7.892E-01  e=4.809E-01  Chlamydia trachomatis D/UW-3/CX
  7km2-assembly1_K  TM=8.523E-01  e=9.414E-01  Chlamydia trachomatis D/UW-3/CX

InterPro domains:
  IPR036551 Flavin prenyltransferase-like [G3DSA:3.40.50.1950] (3-80)
  IPR036551 Flavin prenyltransferase-like [SSF52507] (15-75)

=== Feature glossary ===
Key to the feature types in this record:

Secondary structure (8-state, DSSP). Secondary structure is the local, repeating backbone conformation. DSSP classifies it into eight states by reading the hydrogen-bond network: three helix types (H, G, I), two β types (E, B), two non-regular types (T, S), and unstructured coil (-).

Backbone torsions (φ/ψ). Backbone dihedral angles. Every residue except chain termini has a φ (preceding-C → N → Cα → C) and a ψ (N → Cα → C → next-N). They are reported in degrees following the IUPAC sign convention. Secondary structure is essentially a statement about which (φ, ψ) basin each residue occupies.

Predicted aligned error. Predicted Aligned Error (PAE) is an AlphaFold confidence matrix: entry (i, j) is the expected error in the position of residue j, in ångströms, when the prediction is superimposed on the true structure at residue i. Low PAE within a block of residues means that block is internally rigid and well-predicted; high PAE between two blocks means their relative placement is uncertain even if each block individually is confident.

B-factor. B-factor (Debye–Waller factor) reflects atomic displacement in the crystal lattice. It is an experimental observable (units Å²), not a prediction; low values mean the atom is pinned down, high values mean it moves or is heterogeneous across the crystal.

Secondary structure (3-state, P-SEA). Three-state secondary structure (P-SEA) collapses the eight DSSP classes into helix (a), strand (b), and coil (c). P-SEA assigns these from Cα geometry alone — distances and angles — without requiring backbone oxygens, so it works on any Cα trace.

Sequence. Primary structure: the covalent order of the twenty standard amino acids along the backbone. Two proteins with the same sequence will (almost always) fold to the same structure; two with 30% identity often share a fold but not the details.

pLDDT. pLDDT is the predicted lDDT-Cα score: AlphaFold's confidence that the local environment of each residue (all inter-atomic distances within 15 Å) is correctly placed. It is a per-residue number between 0 and 100, with higher meaning more reliable.

InterPro / GO / CATH / organism. Functional annotations link the protein to curated databases. InterPro entries identify conserved domains and families by matching the sequence against member-database signatures (Pfam, PROSITE, CDD, …). Gene Ontology (GO) terms describe molecular function, biological process, and cellular component in a controlled vocabulary. CATH places the structure in a hierarchical fold classification (Class/Architecture/Topology/Homologous-superfamily). The organism is the source species.

Contact-map, Ramachandran, and PAE plots. Three diagnostic plots accompany the record. The Cα contact map visualizes the tertiary structure as a 2D adjacency matrix (8 Å cutoff, sequence-local contacts suppressed). The Ramachandran plot shows the distribution of backbone (φ, ψ) torsions, with points in the α and β basins reflecting secondary structure content. The PAE plot shows AlphaFold's inter-residue confidence as a color matrix.

mmCIF coordinates. The mmCIF table is the protein's shape written out atom by atom. For each backbone N, Cα, C, and carbonyl O, it records an (x, y, z) coordinate triple in Å plus the residue type, chain letter, and residue number.

Radius of gyration, Cα contacts, bounding box. Three whole-structure scalars: the radius of gyration (RMS distance of Cα from centroid, in Å), the count of Cα–Cα contacts (pairs closer than 8 Å and separated by more than four residues in sequence — i.e. tertiary, not local, contacts), and the bounding-box dimensions. Together they distinguish compact globular folds from extended fibres or disordered chains.

Foldseek 3Di. The Foldseek 3Di string encodes local tertiary geometry as a 20-letter alphabet — one character per residue — derived from the relative positions of nearby Cα atoms. Unlike the amino-acid sequence, 3Di is a direct function of the 3D structure, so two proteins with the same fold have similar 3Di strings even at low sequence identity.

Rendered structure images. Six rendered views show the 3D structure from the faces of a cube — i.e. along ±x, ±y, ±z. Rendering representation is drawn randomly per protein from cartoon (secondary-structure ribbons), sticks (backbone bonds), or molecular surface; coloring is either N→C rainbow (blue at the N-terminus through red at the C-terminus) or one color per chain.

Nearest PDB structures. The Foldseek neighbor list gives the closest experimentally determined structures in the PDB, ranked by structural alignment. TM-score near 1 means near-identical fold; near 0.3 means only rough topology match. This is how one finds what a novel AlphaFold prediction most resembles in the solved-structure universe.

Solvent-accessible surface area. SASA measures how much of the protein is reachable by solvent. It is computed by rolling a water-sized probe over the atomic surface and summing the exposed area (Å²). Per-residue SASA distinguishes core (buried, low SASA) from surface (exposed, high SASA) residues; total SASA is a whole-molecule size measure.